Protein AF-A0ABD1DVL8-F1 (afdb_monomer_lite)

Secondary structure (DSSP, 8-state):
--SSS---SGGGTTPPPBBTTB--SS-TTS-HHHHHTS-B--SSS-SEETTSB---EE-SS-S-BSEEHHHHBTTEE-S----------

InterPro domains:
  IPR002181 Fibrinogen, alpha/beta/gamma chain, C-terminal globular domain [PF00147] (2-86)
  IPR002181 Fibrinogen, alpha/beta/gamma chain, C-terminal globular domain [PS51406] (1-89)
  IPR002181 Fibrinogen, alpha/beta/gamma chain, C-terminal globular domain [SM00186] (1-88)
  IPR014716 Fibrinogen, alpha/beta/gamma chain, C-terminal globular, subdomain 1 [G3DSA:3.90.215.10] (1-88)
  IPR020837 Fibrinogen, conserved site [PS00514] (40-52)
  IPR036056 Fibrinogen-like, C-terminal [SSF56496] (1-86)
  IPR050373 Fibrinogen C-terminal domain-containing protein [PTHR19143] (1-87)

pLDDT: mean 97.56, std 2.19, range [80.38, 98.81]

Radius of gyration: 12.98 Å; chains: 1; bounding box: 32×30×34 Å

Foldseek 3Di:
DDDDQDDFCVQLPPADKFAPPRAREQQPPDRQCVQQVAIGSAHVGGQAGQGFDQDAAFAPRFQNEGDHPSHRHSRHHDPDDDDDDDDDD

Organism: Culex pipiens pipiens (NCBI:txid38569)

Sequence (89 aa):
YSGDAGDSLSWAVGNKFTTLDADHDSHPPDNCATMYKGGWWYGACHGSNLNGLYVKGKSETYANMMCWDKFKGLNYGLKTSRMMIRATA

Structure (mmCIF, N/CA/C/O backbone):
data_AF-A0ABD1DVL8-F1
#
_entry.id   AF-A0ABD1DVL8-F1
#
loop_
_atom_site.group_PDB
_atom_site.id
_atom_site.type_symbol
_atom_site.label_atom_id
_atom_site.label_alt_id
_atom_site.label_comp_id
_atom_site.label_asym_id
_atom_site.label_entity_id
_atom_site.label_seq_id
_atom_site.pdbx_PDB_ins_code
_atom_site.Cartn_x
_atom_site.Cartn_y
_atom_site.Cartn_z
_atom_site.occupancy
_atom_site.B_iso_or_equiv
_atom_site.auth_seq_id
_atom_site.auth_comp_id
_atom_site.auth_asym_id
_atom_site.auth_atom_id
_atom_site.pdbx_PDB_model_num
ATOM 1 N N . TYR A 1 1 ? -16.434 5.171 4.495 1.00 93.94 1 TYR A N 1
ATOM 2 C CA . TYR A 1 1 ? -15.208 5.868 4.930 1.00 93.94 1 TYR A CA 1
ATOM 3 C C . TYR A 1 1 ? -15.576 7.228 5.517 1.00 93.94 1 TYR A C 1
ATOM 5 O O . TYR A 1 1 ? -16.486 7.858 4.996 1.00 93.94 1 TYR A O 1
ATOM 13 N N . SER A 1 2 ? -14.889 7.675 6.571 1.00 97.06 2 SER A N 1
ATOM 14 C CA . SER A 1 2 ? -14.974 9.041 7.113 1.00 97.06 2 SER A CA 1
ATOM 15 C C . SER A 1 2 ? -13.596 9.466 7.624 1.00 97.06 2 SER A C 1
ATOM 17 O O . SER A 1 2 ? -12.982 8.713 8.381 1.00 97.06 2 SER A O 1
ATOM 19 N N . GLY A 1 3 ? -13.113 10.642 7.230 1.00 97.38 3 GLY A N 1
ATOM 20 C CA . GLY A 1 3 ? -11.795 11.156 7.609 1.00 97.38 3 GLY A CA 1
ATOM 21 C C . GLY A 1 3 ? -11.258 12.163 6.592 1.00 97.38 3 GLY A C 1
ATOM 22 O O . GLY A 1 3 ? -11.935 12.481 5.616 1.00 97.38 3 GLY A O 1
ATOM 23 N N . ASP A 1 4 ? -10.042 12.651 6.826 1.00 98.12 4 ASP A N 1
ATOM 24 C CA . ASP A 1 4 ? -9.368 13.695 6.040 1.00 98.12 4 ASP A CA 1
ATOM 25 C C . ASP A 1 4 ? -8.207 13.178 5.164 1.00 98.12 4 ASP A C 1
ATOM 27 O O . ASP A 1 4 ? -7.745 13.882 4.270 1.00 98.12 4 ASP A O 1
ATOM 31 N N . ALA A 1 5 ? -7.764 11.930 5.351 1.00 97.88 5 ALA A N 1
ATOM 32 C CA . ALA A 1 5 ? -6.737 11.295 4.514 1.00 97.88 5 ALA A CA 1
ATOM 33 C C . ALA A 1 5 ? -7.232 10.877 3.106 1.00 97.88 5 ALA A C 1
ATOM 35 O O . ALA A 1 5 ? -6.442 10.433 2.272 1.00 97.88 5 ALA A O 1
ATOM 36 N N . GLY A 1 6 ? -8.542 10.955 2.854 1.00 98.50 6 GLY A N 1
ATOM 37 C CA . GLY A 1 6 ? -9.221 10.339 1.713 1.00 98.50 6 GLY A CA 1
ATOM 38 C C . GLY A 1 6 ? -9.215 8.802 1.741 1.00 98.50 6 GLY A C 1
ATOM 39 O O . GLY A 1 6 ? -8.430 8.170 2.450 1.00 98.50 6 GLY A O 1
ATOM 40 N N . ASP A 1 7 ? -10.106 8.178 0.971 1.00 98.50 7 ASP A N 1
ATOM 41 C CA . ASP A 1 7 ? -10.249 6.719 0.940 1.00 98.50 7 ASP A CA 1
ATOM 42 C C . ASP A 1 7 ? -9.310 6.072 -0.087 1.00 98.50 7 ASP A C 1
ATOM 44 O O . ASP A 1 7 ? -9.536 6.161 -1.294 1.00 98.50 7 ASP A O 1
ATOM 48 N N . SER A 1 8 ? -8.267 5.400 0.404 1.00 98.44 8 SER A N 1
ATOM 49 C CA . SER A 1 8 ? -7.372 4.569 -0.416 1.00 98.44 8 SER A CA 1
ATOM 50 C C . SER A 1 8 ? -7.340 3.101 0.030 1.00 98.44 8 SER A C 1
ATOM 52 O O . SER A 1 8 ? -6.476 2.343 -0.416 1.00 98.44 8 SER A O 1
ATOM 54 N N . LEU A 1 9 ? -8.257 2.695 0.921 1.00 98.25 9 LEU A N 1
ATOM 55 C CA . LEU A 1 9 ? -8.347 1.322 1.437 1.00 98.25 9 LEU A CA 1
ATOM 56 C C . LEU A 1 9 ? -9.538 0.563 0.855 1.00 98.25 9 LEU A C 1
ATOM 58 O O . LEU A 1 9 ? -9.472 -0.656 0.773 1.00 98.25 9 LEU A O 1
ATOM 62 N N . SER A 1 10 ? -10.586 1.238 0.373 1.00 97.62 10 SER A N 1
ATOM 63 C CA . SER A 1 10 ? -11.715 0.546 -0.269 1.00 97.62 10 SER A CA 1
ATOM 64 C C . SER A 1 10 ? -11.305 -0.296 -1.485 1.00 97.62 10 SER A C 1
ATOM 66 O O . SER A 1 10 ? -11.944 -1.301 -1.770 1.00 97.62 10 SER A O 1
ATOM 68 N N . TRP A 1 11 ? -10.192 0.043 -2.146 1.00 94.88 11 TRP A N 1
ATOM 69 C CA . TRP A 1 11 ? -9.585 -0.779 -3.205 1.00 94.88 11 TRP A CA 1
ATOM 70 C C . TRP A 1 11 ? -9.116 -2.161 -2.736 1.00 94.88 11 TRP A C 1
ATOM 72 O O . TRP A 1 11 ? -8.973 -3.058 -3.557 1.00 94.88 11 TRP A O 1
ATOM 82 N N . ALA A 1 12 ? -8.847 -2.323 -1.441 1.00 97.44 12 ALA A N 1
ATOM 83 C CA . ALA A 1 12 ? -8.406 -3.573 -0.834 1.00 97.44 12 ALA A CA 1
ATOM 84 C C . ALA A 1 12 ? -9.575 -4.485 -0.415 1.00 97.44 12 ALA A C 1
ATOM 86 O O . ALA A 1 12 ? -9.361 -5.646 -0.067 1.00 97.44 12 ALA A O 1
ATOM 87 N N . VAL A 1 13 ? -10.812 -3.972 -0.403 1.00 97.94 13 VAL A N 1
ATOM 88 C CA . VAL A 1 13 ? -11.984 -4.720 0.070 1.00 97.94 13 VAL A CA 1
ATOM 89 C C . VAL A 1 13 ? -12.262 -5.897 -0.861 1.00 97.94 13 VAL A C 1
ATOM 91 O O . VAL A 1 13 ? -12.424 -5.725 -2.063 1.00 97.94 13 VAL A O 1
ATOM 94 N N . GLY A 1 14 ? -12.346 -7.097 -0.285 1.00 97.81 14 GLY A N 1
ATOM 95 C CA . GLY A 1 14 ? -12.612 -8.335 -1.021 1.00 97.81 14 GLY A CA 1
ATOM 96 C C . GLY A 1 14 ? -11.372 -8.998 -1.629 1.00 97.81 14 GLY A C 1
ATOM 97 O O . GLY A 1 14 ? -11.461 -10.158 -2.027 1.00 97.81 14 GLY A O 1
ATOM 98 N N . ASN A 1 15 ? -10.217 -8.325 -1.642 1.00 98.38 15 ASN A N 1
ATOM 99 C CA . ASN A 1 15 ? -8.969 -8.933 -2.096 1.00 98.38 15 ASN A CA 1
ATOM 100 C C . ASN A 1 15 ? -8.377 -9.851 -1.024 1.00 98.38 15 ASN A C 1
ATOM 102 O O . ASN A 1 15 ? -8.569 -9.662 0.182 1.00 98.38 15 ASN A O 1
ATOM 106 N N . LYS A 1 16 ? -7.615 -10.847 -1.475 1.00 98.56 16 LYS A N 1
ATOM 107 C CA . LYS A 1 16 ? -6.822 -11.709 -0.597 1.00 98.56 16 LYS A CA 1
ATOM 108 C C . LYS A 1 16 ? -5.492 -11.037 -0.273 1.00 98.56 16 LYS A C 1
ATOM 110 O O . LYS A 1 16 ? -5.054 -10.124 -0.962 1.00 98.56 16 LYS A O 1
ATOM 115 N N . PHE A 1 17 ? -4.874 -11.470 0.820 1.00 98.75 17 PHE A N 1
ATOM 116 C CA . PHE A 1 17 ? -3.567 -10.964 1.217 1.00 98.75 17 PHE A CA 1
ATOM 117 C C . PHE A 1 17 ? -2.471 -11.624 0.371 1.00 98.75 17 PHE A C 1
ATOM 119 O O . PHE A 1 17 ? -2.416 -12.855 0.308 1.00 98.75 17 PHE A O 1
ATOM 126 N N . THR A 1 18 ? -1.611 -10.808 -0.234 1.00 98.81 18 THR A N 1
ATOM 127 C CA . THR A 1 18 ? -0.513 -11.226 -1.117 1.00 98.81 18 THR A CA 1
ATOM 128 C C . THR A 1 18 ? 0.832 -10.829 -0.518 1.00 98.81 18 THR A C 1
ATOM 130 O O . THR A 1 18 ? 0.988 -9.735 0.037 1.00 98.81 18 THR A O 1
ATOM 133 N N . THR A 1 19 ? 1.808 -11.728 -0.634 1.00 98.75 19 THR A N 1
ATOM 134 C CA . THR A 1 19 ? 3.201 -11.555 -0.200 1.00 98.75 19 THR A CA 1
ATOM 135 C C . THR A 1 19 ? 4.166 -11.912 -1.333 1.00 98.75 19 THR A C 1
ATOM 137 O O . THR A 1 19 ? 3.762 -12.366 -2.403 1.00 98.75 19 THR A O 1
ATOM 140 N N . LEU A 1 20 ? 5.466 -11.694 -1.104 1.00 98.06 20 LEU A N 1
ATOM 141 C CA . LEU A 1 20 ? 6.534 -12.036 -2.054 1.00 98.06 20 LEU A CA 1
ATOM 142 C C . LEU A 1 20 ? 6.482 -13.512 -2.498 1.00 98.06 20 LEU A C 1
ATOM 144 O O . LEU A 1 20 ? 6.814 -13.834 -3.631 1.00 98.06 20 LEU A O 1
ATOM 148 N N . ASP A 1 21 ? 6.099 -14.400 -1.586 1.00 98.31 21 ASP A N 1
ATOM 149 C CA . ASP A 1 21 ? 6.139 -15.856 -1.711 1.00 98.31 21 ASP A CA 1
ATOM 150 C C . ASP A 1 21 ? 4.755 -16.509 -1.878 1.00 98.31 21 ASP A C 1
ATOM 152 O O . ASP A 1 21 ? 4.673 -17.720 -2.081 1.00 98.31 21 ASP A O 1
ATOM 156 N N . ALA A 1 22 ? 3.674 -15.727 -1.824 1.00 98.44 22 ALA A N 1
ATOM 157 C CA . ALA A 1 22 ? 2.309 -16.202 -2.025 1.00 98.44 22 ALA A CA 1
ATOM 158 C C . ALA A 1 22 ? 1.487 -15.161 -2.796 1.00 98.44 22 ALA A C 1
ATOM 160 O O . ALA A 1 22 ? 1.042 -14.156 -2.231 1.00 98.44 22 ALA A O 1
ATOM 161 N N . ASP A 1 23 ? 1.297 -15.416 -4.091 1.00 98.56 23 ASP A N 1
ATOM 162 C CA . ASP A 1 23 ? 0.548 -14.546 -4.992 1.00 98.56 23 ASP A CA 1
ATOM 163 C C . ASP A 1 23 ? -0.949 -14.881 -4.982 1.00 98.56 23 ASP A C 1
ATOM 165 O O . ASP A 1 23 ? -1.381 -15.943 -5.440 1.00 98.56 23 ASP A O 1
ATOM 169 N N . HIS A 1 24 ? -1.741 -13.972 -4.420 1.00 98.56 24 HIS A N 1
ATOM 170 C CA . HIS A 1 24 ? -3.198 -14.045 -4.399 1.00 98.56 24 HIS A CA 1
ATOM 171 C C . HIS A 1 24 ? -3.853 -12.781 -4.968 1.00 98.56 24 HIS A C 1
ATOM 173 O O . HIS A 1 24 ? -5.042 -12.551 -4.710 1.00 98.56 24 HIS A O 1
ATOM 179 N N . ASP A 1 25 ? -3.082 -11.940 -5.661 1.00 98.50 25 ASP A N 1
ATOM 180 C CA . ASP A 1 25 ? -3.604 -10.706 -6.225 1.00 98.50 25 ASP A CA 1
ATOM 181 C C . ASP A 1 25 ? -4.287 -10.967 -7.576 1.00 98.50 25 ASP A C 1
ATOM 183 O O . ASP A 1 25 ? -4.426 -12.109 -8.024 1.00 98.50 25 ASP A O 1
ATOM 187 N N . SER A 1 26 ? -4.851 -9.919 -8.174 1.00 97.75 26 SER A N 1
ATOM 188 C CA . SER A 1 26 ? -5.600 -10.021 -9.429 1.00 97.75 26 SER A CA 1
ATOM 189 C C . SER A 1 26 ? -4.839 -9.431 -10.616 1.00 97.75 26 SER A C 1
ATOM 191 O O . SER A 1 26 ? -5.465 -9.041 -11.605 1.00 97.75 26 SER A O 1
ATOM 193 N N . HIS A 1 27 ? -3.503 -9.389 -10.543 1.00 97.44 27 HIS A N 1
ATOM 194 C CA . HIS A 1 27 ? -2.626 -8.798 -11.553 1.00 97.44 27 HIS A CA 1
ATOM 195 C C . HIS A 1 27 ? -1.708 -9.797 -12.295 1.00 97.44 27 HIS A C 1
ATOM 197 O O . HIS A 1 27 ? -0.529 -9.510 -12.500 1.00 97.44 27 HIS A O 1
ATOM 203 N N . PRO A 1 28 ? -2.212 -10.941 -12.798 1.00 94.31 28 PRO A N 1
ATOM 204 C CA . PRO A 1 28 ? -1.365 -11.858 -13.549 1.00 94.31 28 PRO A CA 1
ATOM 205 C C . PRO A 1 28 ? -0.825 -11.199 -14.838 1.00 94.31 28 PRO A C 1
ATOM 207 O O . PRO A 1 28 ? -1.554 -10.448 -15.496 1.00 94.31 28 PRO A O 1
ATOM 210 N N . PRO A 1 29 ? 0.413 -11.522 -15.257 1.00 96.19 29 PRO A N 1
ATOM 211 C CA . PRO A 1 29 ? 1.284 -12.567 -14.706 1.00 96.19 29 PRO A CA 1
ATOM 212 C C . PRO A 1 29 ? 2.213 -12.097 -13.571 1.00 96.19 29 PRO A C 1
ATOM 214 O O . PRO A 1 29 ? 3.049 -12.882 -13.124 1.00 96.19 29 PRO A O 1
ATOM 217 N N . ASP A 1 30 ? 2.117 -10.835 -13.157 1.00 97.88 30 ASP A N 1
ATOM 218 C CA . ASP A 1 30 ? 3.028 -10.220 -12.198 1.00 97.88 30 ASP A CA 1
ATOM 219 C C . ASP A 1 30 ? 2.521 -10.368 -10.757 1.00 97.88 30 ASP A C 1
ATOM 221 O O . ASP A 1 30 ? 1.330 -10.500 -10.514 1.00 97.88 30 ASP A O 1
ATOM 225 N N . ASN A 1 31 ? 3.441 -10.287 -9.794 1.00 98.50 31 ASN A N 1
ATOM 226 C CA . ASN A 1 31 ? 3.118 -10.302 -8.367 1.00 98.50 31 ASN A CA 1
ATOM 227 C C . ASN A 1 31 ? 3.244 -8.878 -7.793 1.00 98.50 31 ASN A C 1
ATOM 229 O O . ASN A 1 31 ? 4.349 -8.315 -7.714 1.00 98.50 31 ASN A O 1
ATOM 233 N N . CYS A 1 32 ? 2.133 -8.304 -7.327 1.00 98.62 32 CYS A N 1
ATOM 234 C CA . CYS A 1 32 ? 2.074 -6.946 -6.785 1.00 98.62 32 CYS A CA 1
ATOM 235 C C . CYS A 1 32 ? 2.979 -6.757 -5.559 1.00 98.62 32 CYS A C 1
ATOM 237 O O . CYS A 1 32 ? 3.625 -5.714 -5.426 1.00 98.62 32 CYS A O 1
ATOM 239 N N . ALA A 1 33 ? 3.076 -7.751 -4.672 1.00 98.69 33 ALA A N 1
ATOM 240 C CA . ALA A 1 33 ? 3.972 -7.688 -3.514 1.00 98.69 33 ALA A CA 1
ATOM 241 C C . ALA A 1 33 ? 5.448 -7.613 -3.936 1.00 98.69 33 ALA A C 1
ATOM 243 O O . ALA A 1 33 ? 6.244 -6.895 -3.322 1.00 98.69 33 ALA A O 1
ATOM 244 N N . THR A 1 34 ? 5.813 -8.282 -5.031 1.00 98.44 34 THR A N 1
ATOM 245 C CA . THR A 1 34 ? 7.159 -8.211 -5.612 1.00 98.44 34 THR A CA 1
ATOM 246 C C . THR A 1 34 ? 7.428 -6.857 -6.266 1.00 98.44 34 THR A C 1
ATOM 248 O O . THR A 1 34 ? 8.514 -6.298 -6.077 1.00 98.44 34 THR A O 1
ATOM 251 N N . MET A 1 35 ? 6.463 -6.292 -6.996 1.00 98.31 35 MET A N 1
ATOM 252 C CA . MET A 1 35 ? 6.598 -4.976 -7.639 1.00 98.31 35 MET A CA 1
ATOM 253 C C . MET A 1 35 ? 6.668 -3.839 -6.611 1.00 98.31 35 MET A C 1
ATOM 255 O O . MET A 1 35 ? 7.564 -2.993 -6.670 1.00 98.31 35 MET A O 1
ATOM 259 N N . TYR A 1 36 ? 5.766 -3.857 -5.627 1.00 98.44 36 TYR A N 1
ATOM 260 C CA . TYR A 1 36 ? 5.535 -2.755 -4.689 1.00 98.44 36 TYR A CA 1
ATOM 261 C C . TYR A 1 36 ? 6.111 -2.983 -3.287 1.00 98.44 36 TYR A C 1
ATOM 263 O O . TYR A 1 36 ? 5.909 -2.159 -2.396 1.00 98.44 36 TYR A O 1
ATOM 271 N N . LYS A 1 37 ? 6.911 -4.042 -3.118 1.00 98.44 37 LYS A N 1
ATOM 272 C CA . LYS A 1 37 ? 7.817 -4.254 -1.977 1.00 98.44 37 LYS A CA 1
ATOM 273 C C . LYS A 1 37 ? 7.106 -4.228 -0.620 1.00 98.44 37 LYS A C 1
ATOM 275 O O . LYS A 1 37 ? 7.596 -3.609 0.323 1.00 98.44 37 LYS A O 1
ATOM 280 N N . GLY A 1 38 ? 5.963 -4.901 -0.530 1.00 97.81 38 GLY A N 1
ATOM 281 C CA . GLY A 1 38 ? 5.158 -4.979 0.686 1.00 97.81 38 GLY A CA 1
ATOM 282 C C . GLY A 1 38 ? 4.299 -6.237 0.738 1.00 97.81 38 GLY A C 1
ATOM 283 O O . GLY A 1 38 ? 4.273 -7.027 -0.200 1.00 97.81 38 GLY A O 1
ATOM 284 N N . GLY A 1 39 ? 3.603 -6.425 1.857 1.00 98.62 39 GLY A N 1
ATOM 285 C CA . GLY A 1 39 ? 2.528 -7.408 1.992 1.00 98.62 39 GLY A CA 1
ATOM 286 C C . GLY A 1 39 ? 1.213 -6.679 2.228 1.00 98.62 39 GLY A C 1
ATOM 287 O O . GLY A 1 39 ? 1.110 -5.892 3.175 1.00 98.62 39 GLY A O 1
ATOM 288 N N . TRP A 1 40 ? 0.223 -6.900 1.368 1.00 98.75 40 TRP A N 1
ATOM 289 C CA . TRP A 1 40 ? -1.039 -6.164 1.407 1.00 98.75 40 TRP A CA 1
ATOM 290 C C . TRP A 1 40 ? -2.176 -6.972 0.789 1.00 98.75 40 TRP A C 1
ATOM 292 O O . TRP A 1 40 ? -1.957 -7.974 0.111 1.00 98.75 40 TRP A O 1
ATOM 302 N N . TRP A 1 41 ? -3.406 -6.508 0.986 1.00 98.75 41 TRP A N 1
ATOM 303 C CA . TRP A 1 41 ? -4.573 -6.993 0.247 1.00 98.75 41 TRP A CA 1
ATOM 304 C C . TRP A 1 41 ? -4.593 -6.383 -1.165 1.00 98.75 41 TRP A C 1
ATOM 306 O O . TRP A 1 41 ? -5.418 -5.518 -1.480 1.00 98.75 41 TRP A O 1
ATOM 316 N N . TYR A 1 42 ? -3.610 -6.769 -1.980 1.00 98.69 42 TYR A N 1
ATOM 317 C CA . TYR A 1 42 ? -3.422 -6.269 -3.340 1.00 98.69 42 TYR A CA 1
ATOM 318 C C . TYR A 1 42 ? -4.547 -6.748 -4.277 1.00 98.69 42 TYR A C 1
ATOM 320 O O . TYR A 1 42 ? -5.004 -7.884 -4.196 1.00 98.69 42 TYR A O 1
ATOM 328 N N . GLY A 1 43 ? -4.999 -5.849 -5.154 1.00 97.75 43 GLY A N 1
ATOM 329 C CA . GLY A 1 43 ? -5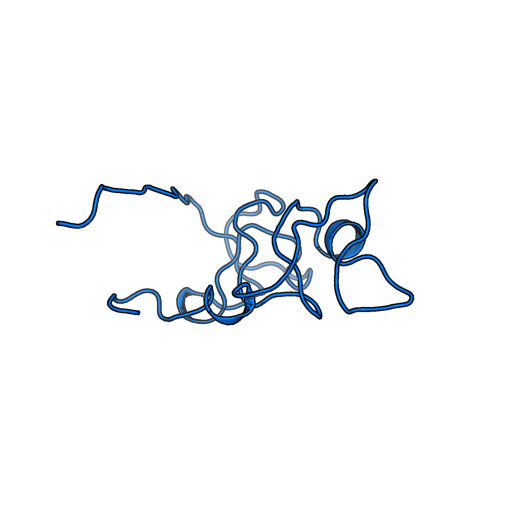.840 -6.139 -6.319 1.00 97.75 43 GLY A CA 1
ATOM 330 C C . GLY A 1 43 ? -4.981 -6.082 -7.582 1.00 97.75 43 GLY A C 1
ATOM 331 O O . GLY A 1 43 ? -4.150 -6.953 -7.788 1.00 97.75 43 GLY A O 1
ATOM 332 N N . ALA A 1 44 ? -5.110 -5.014 -8.377 1.00 96.06 44 ALA A N 1
ATOM 333 C CA . ALA A 1 44 ? -4.232 -4.746 -9.525 1.00 96.06 44 ALA A CA 1
ATOM 334 C C . ALA A 1 44 ? -3.751 -3.275 -9.575 1.00 96.06 44 ALA A C 1
ATOM 336 O O . ALA A 1 44 ? -4.229 -2.476 -10.373 1.00 96.06 44 ALA A O 1
ATOM 337 N N . CYS A 1 45 ? -2.853 -2.812 -8.701 1.00 97.19 45 CYS A N 1
ATOM 338 C CA . CYS A 1 45 ? -2.312 -3.502 -7.526 1.00 97.19 45 CYS A CA 1
ATOM 339 C C . CYS A 1 45 ? -2.813 -2.882 -6.217 1.00 97.19 45 CYS A C 1
ATOM 341 O O . CYS A 1 45 ? -3.290 -3.604 -5.346 1.00 97.19 45 CYS A O 1
ATOM 343 N N . HIS A 1 46 ? -2.762 -1.556 -6.051 1.00 98.31 46 HIS A N 1
ATOM 344 C CA . HIS A 1 46 ? -3.245 -0.914 -4.825 1.00 98.31 46 HIS A CA 1
ATOM 345 C C . HIS A 1 46 ? -3.548 0.582 -4.968 1.00 98.31 46 HIS A C 1
ATOM 347 O O . HIS A 1 46 ? -2.966 1.273 -5.795 1.00 98.31 46 HIS A O 1
ATOM 353 N N . GLY A 1 47 ? -4.390 1.099 -4.063 1.00 98.12 47 GLY A N 1
ATOM 354 C CA . GLY A 1 47 ? -4.483 2.534 -3.746 1.00 98.12 47 GLY A CA 1
ATOM 355 C C . GLY A 1 47 ? -3.665 2.949 -2.509 1.00 98.12 47 GLY A C 1
ATOM 356 O O . GLY A 1 47 ? -3.404 4.130 -2.286 1.00 98.12 47 GLY A O 1
ATOM 357 N N . SER A 1 48 ? -3.227 1.989 -1.694 1.00 98.62 48 SER A N 1
ATOM 358 C CA . SER A 1 48 ? -2.448 2.204 -0.468 1.00 98.62 48 SER A CA 1
ATOM 359 C C . SER A 1 48 ? -1.440 1.078 -0.267 1.00 98.62 48 SER A C 1
ATOM 361 O O . SER A 1 48 ? -1.702 -0.054 -0.656 1.00 98.62 48 SER A O 1
ATOM 363 N N . ASN A 1 49 ? -0.289 1.381 0.329 1.00 98.69 49 ASN A N 1
ATOM 364 C CA . ASN A 1 49 ? 0.772 0.396 0.547 1.00 98.69 49 ASN A CA 1
ATOM 365 C C . ASN A 1 49 ? 1.492 0.665 1.871 1.00 98.69 49 ASN A C 1
ATOM 367 O O . ASN A 1 49 ? 2.675 0.9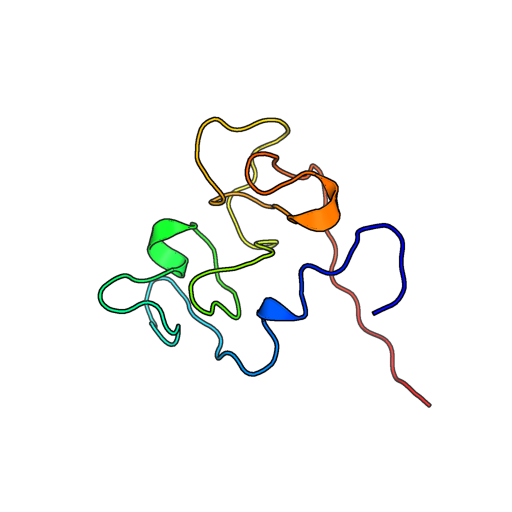82 1.893 1.00 98.69 49 ASN A O 1
ATOM 371 N N . LEU A 1 50 ? 0.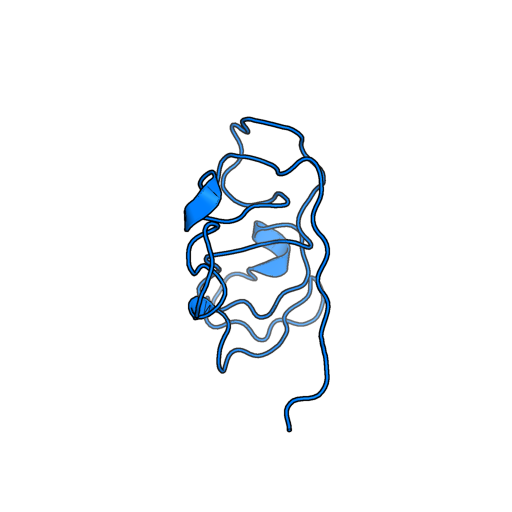775 0.604 2.999 1.00 98.69 50 LEU A N 1
ATOM 372 C CA . LEU A 1 50 ? 1.337 0.979 4.308 1.00 98.69 50 LEU A CA 1
ATOM 373 C C . LEU A 1 50 ? 2.47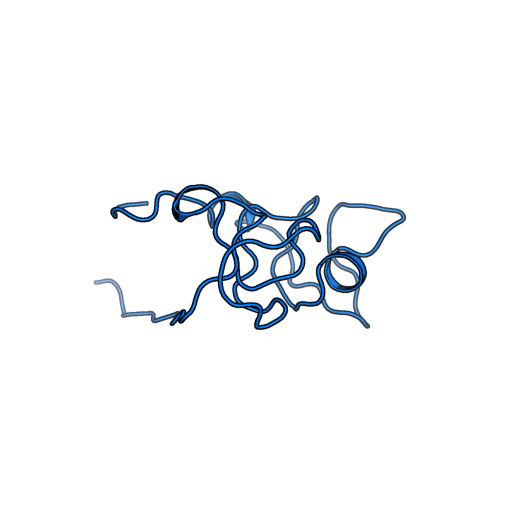3 0.053 4.786 1.00 98.69 50 LEU A C 1
ATOM 375 O O . LEU A 1 50 ? 3.257 0.460 5.639 1.00 98.69 50 LEU A O 1
ATOM 379 N N . ASN A 1 51 ? 2.583 -1.142 4.200 1.00 98.69 51 ASN A N 1
ATOM 380 C CA . ASN A 1 51 ? 3.651 -2.115 4.445 1.00 98.69 51 ASN A CA 1
ATOM 381 C C . ASN A 1 51 ? 4.759 -2.087 3.372 1.00 98.69 51 ASN A C 1
ATOM 383 O O . ASN A 1 51 ? 5.569 -3.010 3.319 1.00 98.69 51 ASN A O 1
ATOM 387 N N . GLY A 1 52 ? 4.776 -1.072 2.500 1.00 98.25 52 GLY A N 1
ATOM 388 C CA . GLY A 1 52 ? 5.845 -0.859 1.525 1.00 98.25 52 GLY A CA 1
ATOM 389 C C . GLY A 1 52 ? 7.145 -0.359 2.163 1.00 98.25 52 GLY A C 1
ATOM 390 O O . GLY A 1 52 ? 7.240 -0.157 3.377 1.00 98.25 52 GLY A O 1
ATOM 391 N N . LEU A 1 53 ? 8.151 -0.081 1.331 1.00 98.38 53 LEU A N 1
ATOM 392 C CA . LEU A 1 53 ? 9.445 0.428 1.794 1.00 98.38 53 LEU A CA 1
ATOM 393 C C . LEU A 1 53 ? 9.312 1.735 2.588 1.00 98.38 53 LEU A C 1
ATOM 395 O O . LEU A 1 53 ? 8.550 2.641 2.232 1.00 98.38 53 LEU A O 1
ATOM 399 N N . TYR A 1 54 ? 10.129 1.883 3.630 1.00 98.00 54 TYR A N 1
ATOM 400 C CA . TYR A 1 54 ? 10.262 3.159 4.325 1.00 98.00 54 TYR A CA 1
ATOM 401 C C . TYR A 1 54 ? 11.158 4.111 3.527 1.00 98.00 54 TYR A C 1
ATOM 403 O O . TYR A 1 54 ? 12.377 4.141 3.680 1.00 98.00 54 TYR A O 1
ATOM 411 N N . VAL A 1 55 ? 10.522 4.910 2.677 1.00 96.88 55 VAL A N 1
ATOM 412 C CA . VAL A 1 55 ? 11.119 6.052 1.978 1.00 96.88 55 VAL A CA 1
ATOM 413 C C . VAL A 1 55 ? 10.432 7.303 2.509 1.00 96.88 55 VAL A C 1
ATOM 415 O O . VAL A 1 55 ? 9.223 7.300 2.709 1.00 96.88 55 VAL A O 1
ATOM 418 N N . LYS A 1 56 ? 11.173 8.375 2.787 1.00 96.31 56 LYS A N 1
ATOM 419 C CA . LYS A 1 56 ? 10.600 9.599 3.360 1.00 96.31 56 LYS A CA 1
ATOM 420 C C . LYS A 1 56 ? 10.518 10.692 2.302 1.00 96.31 56 LYS A C 1
ATOM 422 O O . LYS A 1 56 ? 11.547 11.179 1.846 1.00 96.31 56 LYS A O 1
ATOM 427 N N . GLY A 1 57 ? 9.307 11.163 2.015 1.00 97.25 57 GLY A N 1
ATOM 428 C CA . GLY A 1 57 ? 9.085 12.266 1.082 1.00 97.25 57 GLY A CA 1
ATOM 429 C C . GLY A 1 57 ? 8.866 11.803 -0.355 1.00 97.25 57 GLY A C 1
ATOM 430 O O . GLY A 1 57 ? 8.445 10.674 -0.591 1.00 97.25 57 GLY A O 1
ATOM 431 N N . LYS A 1 58 ? 9.111 12.701 -1.314 1.00 97.62 58 LYS A N 1
A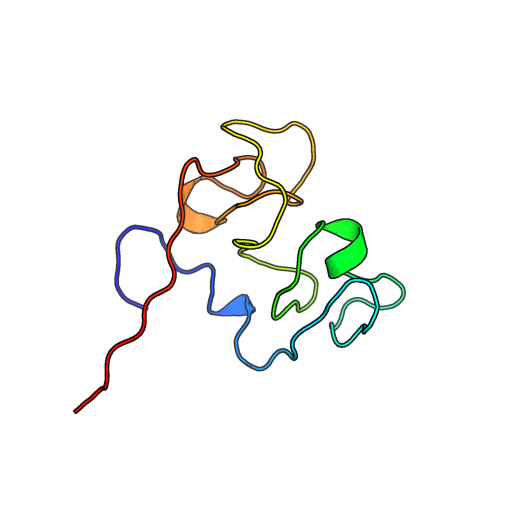TOM 432 C CA . LYS A 1 58 ? 8.949 12.401 -2.742 1.00 97.62 58 LYS A CA 1
ATOM 433 C C . LYS A 1 58 ? 9.895 11.273 -3.160 1.00 97.62 58 LYS A C 1
ATOM 435 O O . LYS A 1 58 ? 11.063 11.285 -2.784 1.00 97.62 58 LYS A O 1
ATOM 440 N N . SER A 1 59 ? 9.379 10.348 -3.955 1.00 95.38 59 SER A N 1
ATOM 441 C CA . SER A 1 59 ? 10.113 9.232 -4.544 1.00 95.38 59 SER A CA 1
ATOM 442 C C . SER A 1 59 ? 10.008 9.300 -6.064 1.00 95.38 59 SER A C 1
ATOM 444 O O . SER A 1 59 ? 8.948 9.623 -6.600 1.00 95.38 59 SER A O 1
ATOM 446 N N . GLU A 1 60 ? 11.098 8.979 -6.757 1.00 94.88 60 GLU A N 1
ATOM 447 C CA . GLU A 1 60 ? 11.089 8.751 -8.208 1.00 94.88 60 GLU A CA 1
ATOM 448 C C . GLU A 1 60 ? 10.544 7.361 -8.553 1.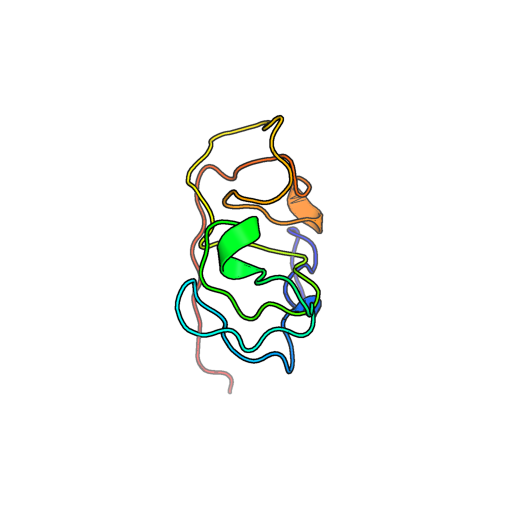00 94.88 60 GLU A C 1
ATOM 450 O O . GLU A 1 60 ? 10.000 7.150 -9.635 1.00 94.88 60 GLU A O 1
ATOM 455 N N . THR A 1 61 ? 10.655 6.408 -7.620 1.00 95.44 61 THR A N 1
ATOM 456 C CA . THR A 1 61 ? 10.098 5.068 -7.805 1.00 95.44 61 THR A CA 1
ATOM 457 C C . THR A 1 61 ? 8.610 5.080 -7.499 1.00 95.44 61 THR A C 1
ATOM 459 O O . THR A 1 61 ? 8.188 5.571 -6.448 1.00 95.44 61 THR A O 1
ATOM 462 N N . TYR A 1 62 ? 7.830 4.518 -8.417 1.00 97.19 62 TYR A N 1
ATOM 463 C CA . TYR A 1 62 ? 6.379 4.493 -8.336 1.00 97.19 62 TYR A CA 1
ATOM 464 C C . TYR A 1 62 ? 5.878 3.494 -7.284 1.00 97.19 62 TYR A C 1
ATOM 466 O O . TYR A 1 62 ? 6.209 2.312 -7.332 1.00 97.19 62 TYR A O 1
ATOM 474 N N . ALA A 1 63 ? 5.056 3.980 -6.351 1.00 97.38 63 ALA A N 1
ATOM 475 C CA . ALA A 1 63 ? 4.173 3.236 -5.441 1.00 97.38 63 ALA A CA 1
ATOM 476 C C . ALA A 1 63 ? 4.757 2.114 -4.529 1.00 97.38 63 ALA A C 1
ATOM 478 O O . ALA A 1 63 ? 4.045 1.592 -3.673 1.00 97.38 63 ALA A O 1
ATOM 479 N N . ASN A 1 64 ? 6.054 1.790 -4.592 1.00 97.88 64 ASN A N 1
ATOM 480 C CA . ASN A 1 64 ? 6.700 0.735 -3.790 1.00 97.88 64 ASN A CA 1
ATOM 481 C C . ASN A 1 64 ? 7.040 1.077 -2.318 1.00 97.88 64 ASN A C 1
ATOM 483 O O . ASN A 1 64 ? 7.750 0.333 -1.640 1.00 97.88 64 ASN A O 1
ATOM 487 N N . MET A 1 65 ? 6.575 2.220 -1.826 1.00 97.88 65 MET A N 1
ATOM 488 C CA . MET A 1 65 ? 6.879 2.757 -0.503 1.00 97.88 65 MET A CA 1
ATOM 489 C C . MET A 1 65 ? 5.612 2.838 0.346 1.00 97.88 65 MET A C 1
ATOM 491 O O . MET A 1 65 ? 4.505 2.668 -0.166 1.00 97.88 65 MET A O 1
ATOM 495 N N . MET A 1 66 ? 5.769 3.190 1.622 1.00 98.56 66 MET A N 1
ATOM 496 C CA . MET A 1 66 ? 4.654 3.503 2.516 1.00 98.56 66 MET A CA 1
ATOM 497 C C . MET A 1 66 ? 3.830 4.694 2.005 1.00 98.56 66 MET A C 1
ATOM 499 O O . MET A 1 66 ? 4.115 5.837 2.355 1.00 98.56 66 MET A O 1
ATOM 503 N N . CYS A 1 67 ? 2.811 4.446 1.182 1.00 98.38 67 CYS A N 1
ATOM 504 C CA . CYS A 1 67 ? 2.048 5.489 0.490 1.00 98.38 67 CYS A CA 1
ATOM 505 C C . CYS A 1 67 ? 0.527 5.346 0.659 1.00 98.38 67 CYS A C 1
ATOM 507 O O . CYS A 1 67 ? 0.000 4.283 1.007 1.00 98.38 67 CYS A O 1
ATOM 509 N N . TRP A 1 68 ? -0.174 6.456 0.411 1.00 98.62 68 TRP A N 1
ATOM 510 C CA . TRP A 1 68 ? -1.632 6.568 0.461 1.00 98.62 68 TRP A CA 1
ATOM 511 C C . TRP A 1 68 ? -2.102 7.563 -0.606 1.00 98.62 68 TRP A C 1
ATOM 513 O O . TRP A 1 68 ? -1.896 8.775 -0.454 1.00 98.62 68 TRP A O 1
ATOM 523 N N . ASP A 1 69 ? -2.710 7.049 -1.682 1.00 98.56 69 ASP A N 1
ATOM 524 C CA . ASP A 1 69 ? -3.008 7.803 -2.908 1.00 98.56 69 ASP A CA 1
ATOM 525 C C . ASP A 1 69 ? -3.758 9.111 -2.629 1.00 98.56 69 ASP A C 1
ATOM 527 O O . ASP A 1 69 ? -3.285 10.196 -2.965 1.00 98.56 69 ASP A O 1
ATOM 531 N N . LYS A 1 70 ? -4.880 9.039 -1.909 1.00 98.56 70 LYS A N 1
ATOM 532 C CA . LYS A 1 70 ? -5.729 10.214 -1.663 1.00 98.56 70 LYS A CA 1
ATOM 533 C C . LYS A 1 70 ? -5.147 11.253 -0.701 1.00 98.56 70 LYS A C 1
ATOM 535 O O . LYS A 1 70 ? -5.707 12.340 -0.610 1.00 98.56 70 LYS A O 1
ATOM 540 N N . PHE A 1 71 ? -4.030 10.969 -0.026 1.00 98.19 71 PHE A N 1
ATOM 541 C CA . PHE A 1 71 ? -3.425 11.896 0.936 1.00 98.19 71 PHE A CA 1
ATOM 542 C C . PHE A 1 71 ? -2.201 12.618 0.366 1.00 98.19 71 PHE A C 1
ATOM 544 O O . PHE A 1 71 ? -2.133 13.847 0.395 1.00 98.19 71 PHE A O 1
ATOM 551 N N . LYS A 1 72 ? -1.208 11.869 -0.128 1.00 98.06 72 LYS A N 1
ATOM 552 C CA . LYS A 1 72 ? 0.044 12.429 -0.680 1.00 98.06 72 LYS A CA 1
ATOM 553 C C . LYS A 1 72 ? 0.408 11.856 -2.053 1.00 98.06 72 LYS A C 1
ATOM 555 O O . LYS A 1 72 ? 1.470 12.187 -2.575 1.00 98.06 72 LYS A O 1
ATOM 560 N N . GLY A 1 73 ? -0.467 11.043 -2.643 1.00 98.19 73 GLY A N 1
ATOM 561 C CA . GLY A 1 73 ? -0.193 10.302 -3.867 1.00 98.19 73 GLY A CA 1
ATOM 562 C C . GLY A 1 73 ? 0.669 9.062 -3.632 1.00 98.19 73 GLY A C 1
ATOM 563 O O . GLY A 1 73 ? 1.149 8.791 -2.528 1.00 98.19 73 GLY A O 1
ATOM 564 N N . LEU A 1 74 ? 0.876 8.308 -4.709 1.00 98.12 74 LEU A N 1
ATOM 565 C CA . LEU A 1 74 ? 1.650 7.062 -4.699 1.00 98.12 74 LEU A CA 1
ATOM 566 C C . LEU A 1 74 ? 3.172 7.275 -4.789 1.00 98.12 74 LEU A C 1
ATOM 568 O O . LEU A 1 74 ? 3.932 6.381 -4.439 1.00 98.12 74 LEU A O 1
ATOM 572 N N . ASN A 1 75 ? 3.629 8.467 -5.187 1.00 97.69 75 ASN A N 1
ATOM 573 C CA . ASN A 1 75 ? 5.057 8.818 -5.294 1.00 97.69 75 ASN A CA 1
ATOM 574 C C . ASN A 1 75 ? 5.564 9.593 -4.068 1.00 97.69 75 ASN A C 1
ATOM 576 O O . ASN A 1 75 ? 6.496 10.397 -4.158 1.00 97.69 75 ASN A O 1
ATOM 580 N N . TYR A 1 76 ? 4.911 9.411 -2.922 1.00 98.38 76 TYR A N 1
ATOM 581 C CA . TYR A 1 76 ? 5.284 10.065 -1.679 1.00 98.38 76 TYR A CA 1
ATOM 582 C C . TYR A 1 76 ? 5.256 9.069 -0.525 1.00 98.38 76 TYR A C 1
ATOM 584 O O . TYR A 1 76 ? 4.204 8.552 -0.149 1.00 98.38 76 TYR A O 1
ATOM 592 N N . GLY A 1 77 ? 6.419 8.848 0.075 1.00 98.31 77 GLY A N 1
ATOM 593 C CA . GLY A 1 77 ? 6.563 8.007 1.245 1.00 98.31 77 GLY A CA 1
ATOM 594 C C . GLY A 1 77 ? 6.258 8.747 2.542 1.00 98.31 77 GLY A C 1
ATOM 595 O O . GLY A 1 77 ? 6.836 9.795 2.864 1.00 98.31 77 GLY A O 1
ATOM 596 N N . LEU A 1 78 ? 5.291 8.208 3.277 1.00 98.38 78 LEU A N 1
ATOM 597 C CA . LEU A 1 78 ? 4.825 8.722 4.553 1.00 98.38 78 LEU A CA 1
ATOM 598 C C . LEU A 1 78 ? 5.904 8.543 5.622 1.00 98.38 78 LEU A C 1
ATOM 600 O O . LEU A 1 78 ? 6.584 7.525 5.706 1.00 98.38 78 LEU A O 1
ATOM 604 N N . LYS A 1 79 ? 6.031 9.544 6.496 1.00 98.06 79 LYS A N 1
ATOM 605 C CA . LYS A 1 79 ? 6.965 9.492 7.630 1.00 98.06 79 LYS A CA 1
ATOM 606 C C . LYS A 1 79 ? 6.530 8.465 8.683 1.00 98.06 79 LYS A C 1
ATOM 608 O O . LYS A 1 79 ? 7.369 7.897 9.370 1.00 98.06 79 LYS A O 1
ATOM 613 N N . THR A 1 80 ? 5.224 8.295 8.858 1.00 98.00 80 THR A N 1
ATOM 614 C CA . THR A 1 80 ? 4.622 7.467 9.905 1.00 98.00 80 THR A CA 1
ATOM 615 C C . THR A 1 80 ? 3.268 6.963 9.434 1.00 98.00 80 THR A C 1
ATOM 617 O O . THR A 1 80 ? 2.500 7.738 8.860 1.00 98.00 80 THR A O 1
ATOM 620 N N . SER A 1 81 ? 2.936 5.719 9.761 1.00 97.75 81 SER A N 1
ATOM 621 C CA . SER A 1 81 ? 1.579 5.184 9.669 1.00 97.75 81 SER A CA 1
ATOM 622 C C . SER A 1 81 ? 1.284 4.320 10.897 1.00 97.75 81 SER A C 1
ATOM 624 O O . SER A 1 81 ? 2.197 3.819 11.556 1.00 97.75 81 SER A O 1
ATOM 626 N N . ARG A 1 82 ? 0.003 4.193 11.251 1.00 98.31 82 ARG A N 1
ATOM 627 C CA . ARG A 1 82 ? -0.458 3.284 12.303 1.00 98.31 82 ARG A CA 1
ATOM 628 C C . ARG A 1 82 ? -1.868 2.814 11.972 1.00 98.31 82 ARG A C 1
ATOM 630 O O . ARG A 1 82 ? -2.765 3.638 11.830 1.00 98.31 82 ARG A O 1
ATOM 637 N N . MET A 1 83 ? -2.060 1.502 11.876 1.00 98.12 83 MET A N 1
ATOM 638 C CA . MET A 1 83 ? -3.380 0.884 11.732 1.00 98.12 83 MET A CA 1
ATOM 639 C C . MET A 1 83 ? -3.895 0.485 13.116 1.00 98.12 83 MET A C 1
ATOM 641 O O . MET A 1 83 ? -3.164 -0.109 13.906 1.00 98.12 83 MET A O 1
ATOM 645 N N . MET A 1 84 ? -5.133 0.853 13.436 1.00 98.06 84 MET A N 1
ATOM 646 C CA . MET A 1 84 ? -5.773 0.568 14.722 1.00 98.06 84 MET A CA 1
ATOM 647 C C . MET A 1 84 ? -7.233 0.207 14.474 1.00 98.06 84 MET A C 1
ATOM 649 O O . MET A 1 84 ? -7.872 0.787 13.598 1.00 98.06 84 MET A O 1
ATOM 653 N N . ILE A 1 85 ? -7.762 -0.720 15.264 1.00 97.62 85 ILE A N 1
ATOM 654 C CA . ILE A 1 85 ? -9.176 -1.095 15.254 1.00 97.62 85 ILE A CA 1
ATOM 655 C C . ILE A 1 85 ? -9.764 -0.895 16.648 1.00 97.62 85 ILE A C 1
ATOM 657 O O . ILE A 1 85 ? -9.049 -0.919 17.651 1.00 97.62 85 ILE A O 1
ATOM 661 N N . ARG A 1 86 ? -11.077 -0.699 16.706 1.00 96.94 86 ARG A N 1
ATOM 662 C CA . ARG A 1 86 ? -11.859 -0.648 17.941 1.00 96.94 86 ARG A CA 1
ATOM 663 C C . ARG A 1 86 ? -13.170 -1.382 17.695 1.00 96.94 86 ARG A C 1
ATOM 665 O O . ARG A 1 86 ? -13.696 -1.303 16.587 1.00 96.94 86 ARG A O 1
ATOM 672 N N . ALA A 1 87 ? -13.684 -2.073 18.711 1.00 96.06 87 ALA A N 1
ATOM 673 C CA . ALA A 1 87 ? -14.990 -2.716 18.633 1.00 96.06 87 ALA A CA 1
ATOM 674 C C . ALA A 1 87 ? -16.071 -1.708 18.204 1.00 96.06 87 ALA A C 1
ATOM 676 O O . ALA A 1 87 ? -16.055 -0.545 18.624 1.00 96.06 87 ALA A O 1
ATOM 677 N N . THR A 1 88 ? -16.977 -2.172 17.348 1.00 91.81 88 THR A N 1
ATOM 678 C CA . THR A 1 88 ? -18.218 -1.461 17.029 1.00 91.81 88 THR A CA 1
ATOM 679 C C . THR A 1 88 ? -19.317 -1.980 17.953 1.00 91.81 88 THR A C 1
ATOM 681 O O . THR A 1 88 ? -19.199 -3.096 18.462 1.00 91.81 88 THR A O 1
ATOM 684 N N . ALA A 1 89 ? -20.283 -1.115 18.265 1.00 80.38 89 ALA A N 1
ATOM 685 C CA . ALA A 1 89 ? -21.386 -1.421 19.174 1.00 80.38 89 ALA A CA 1
ATOM 686 C C . ALA A 1 89 ? -22.403 -2.368 18.530 1.00 80.38 89 ALA A C 1
ATOM 688 O O . ALA A 1 89 ? -22.574 -2.270 17.293 1.00 80.38 89 ALA A O 1
#